Protein AF-A0A7I7MKD2-F1 (afdb_monomer_lite)

Secondary structure (DSSP, 8-state):
-----SS---EEEE-TTSSS-EEEEETTEEEEE-HHHHHHHHHHHHHHHHHHHHHHHHHH-

Structure (mmCIF, N/CA/C/O backbone):
data_AF-A0A7I7MKD2-F1
#
_entry.id   AF-A0A7I7MKD2-F1
#
loop_
_atom_site.group_PDB
_atom_site.id
_atom_site.type_symbol
_atom_site.label_atom_id
_atom_site.label_alt_id
_atom_site.label_comp_id
_atom_site.label_asym_id
_atom_site.label_entity_id
_atom_site.label_seq_id
_atom_site.pdbx_PDB_ins_code
_atom_site.Cartn_x
_atom_site.Cartn_y
_atom_site.Cartn_z
_atom_site.occupancy
_atom_site.B_iso_or_equiv
_atom_site.auth_seq_id
_atom_site.auth_comp_id
_atom_site.auth_asym_id
_atom_site.auth_atom_id
_atom_site.pdbx_PDB_model_num
ATOM 1 N N . MET A 1 1 ? -23.873 5.095 -8.988 1.00 37.09 1 MET A N 1
ATOM 2 C CA . MET A 1 1 ? -23.033 3.878 -8.952 1.00 37.09 1 MET A CA 1
ATOM 3 C C . MET A 1 1 ? -22.689 3.614 -7.493 1.00 37.09 1 MET A C 1
ATOM 5 O O . MET A 1 1 ? -22.120 4.495 -6.864 1.00 37.09 1 MET A O 1
ATOM 9 N N . ARG A 1 2 ? -23.151 2.504 -6.908 1.00 39.69 2 ARG A N 1
ATOM 10 C CA . ARG A 1 2 ? -22.973 2.207 -5.477 1.00 39.69 2 ARG A CA 1
ATOM 11 C C . ARG A 1 2 ? -21.859 1.165 -5.372 1.00 39.69 2 ARG A C 1
ATOM 13 O O . ARG A 1 2 ? -22.038 0.054 -5.856 1.00 39.69 2 ARG A O 1
ATOM 20 N N . LEU A 1 3 ? -20.700 1.540 -4.832 1.00 44.81 3 LEU A N 1
ATOM 21 C CA . LEU A 1 3 ? -19.640 0.577 -4.535 1.00 44.81 3 LEU A CA 1
ATOM 22 C C . LEU A 1 3 ? -20.066 -0.208 -3.289 1.00 44.81 3 LEU A C 1
ATOM 24 O O . LEU A 1 3 ? -20.091 0.331 -2.187 1.00 44.81 3 LEU A O 1
ATOM 28 N N . SER A 1 4 ? -20.443 -1.468 -3.469 1.00 49.47 4 SER A N 1
ATOM 29 C CA . SER A 1 4 ? -20.678 -2.420 -2.384 1.00 49.47 4 SER A CA 1
ATOM 30 C C . SER A 1 4 ? -19.671 -3.552 -2.540 1.00 49.47 4 SER A C 1
ATOM 32 O O . SER A 1 4 ? -19.900 -4.480 -3.310 1.00 49.47 4 SER A O 1
ATOM 34 N N . ALA A 1 5 ? -18.530 -3.443 -1.860 1.00 50.38 5 ALA A N 1
ATOM 35 C CA . ALA A 1 5 ? -17.491 -4.465 -1.862 1.00 50.38 5 ALA A CA 1
ATOM 36 C C . ALA A 1 5 ? -17.513 -5.199 -0.517 1.00 50.38 5 ALA A C 1
ATOM 38 O O . ALA A 1 5 ? -17.163 -4.635 0.516 1.00 50.38 5 ALA A O 1
ATOM 39 N N . ARG A 1 6 ? -17.956 -6.459 -0.527 1.00 49.72 6 ARG A N 1
ATOM 40 C CA . ARG A 1 6 ? -17.788 -7.395 0.590 1.00 49.72 6 ARG A CA 1
ATOM 41 C C . ARG A 1 6 ? -16.648 -8.326 0.178 1.00 4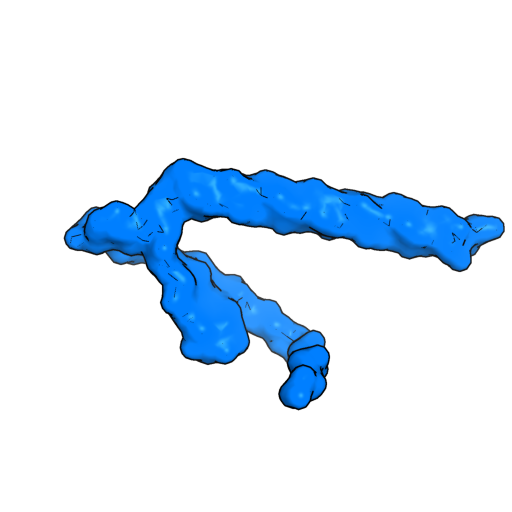9.72 6 ARG A C 1
ATOM 43 O O . ARG A 1 6 ? -16.792 -9.011 -0.827 1.00 49.72 6 ARG A O 1
ATOM 50 N N . ASN A 1 7 ? -15.539 -8.306 0.920 1.00 55.25 7 ASN A N 1
ATOM 51 C CA . ASN A 1 7 ? -14.309 -9.078 0.668 1.00 55.25 7 ASN A CA 1
ATOM 52 C C . ASN A 1 7 ? -13.580 -8.681 -0.625 1.00 55.25 7 ASN A C 1
ATOM 54 O O . ASN A 1 7 ? -13.691 -9.344 -1.654 1.00 55.25 7 ASN A O 1
ATOM 58 N N . PHE A 1 8 ? -12.839 -7.574 -0.571 1.00 67.19 8 PHE A N 1
ATOM 59 C CA . PHE A 1 8 ? -12.046 -7.123 -1.702 1.00 67.19 8 PHE A CA 1
ATOM 60 C C . PHE A 1 8 ? -10.653 -7.792 -1.719 1.00 67.19 8 PHE A C 1
ATOM 62 O 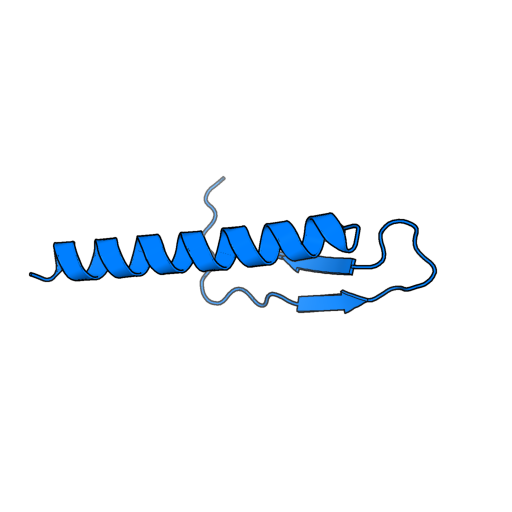O . PHE A 1 8 ? -9.887 -7.614 -0.777 1.00 67.19 8 PHE A O 1
ATOM 69 N N . ASP A 1 9 ? -10.331 -8.553 -2.773 1.00 72.25 9 ASP A N 1
ATOM 70 C CA . ASP A 1 9 ? -9.019 -9.198 -2.955 1.00 72.25 9 ASP A CA 1
ATOM 71 C C . ASP A 1 9 ? -8.022 -8.223 -3.600 1.00 72.25 9 ASP A C 1
ATOM 73 O O . ASP A 1 9 ? -7.988 -8.044 -4.822 1.00 72.25 9 ASP A O 1
ATOM 77 N N . ALA A 1 10 ? -7.254 -7.527 -2.761 1.00 80.56 10 ALA A N 1
ATOM 78 C CA . ALA A 1 10 ? -6.182 -6.648 -3.208 1.00 80.56 10 ALA A CA 1
ATOM 79 C C . ALA A 1 10 ? -4.917 -7.458 -3.484 1.00 80.56 10 ALA A C 1
ATOM 81 O O . ALA A 1 10 ? -4.344 -8.063 -2.580 1.00 80.56 10 ALA A O 1
ATOM 82 N N . LYS A 1 11 ? -4.444 -7.415 -4.733 1.00 88.62 11 LYS A N 1
ATOM 83 C CA . LYS A 1 11 ? -3.193 -8.069 -5.129 1.00 88.62 11 LYS A CA 1
ATOM 84 C C . LYS A 1 11 ? -2.141 -7.039 -5.510 1.00 88.62 11 LYS A C 1
ATOM 86 O O . LYS A 1 11 ? -2.409 -6.153 -6.324 1.00 88.62 11 LYS A O 1
ATOM 91 N N . VAL A 1 12 ? -0.938 -7.205 -4.967 1.00 89.62 12 VAL A N 1
ATOM 92 C CA . VAL A 1 12 ? 0.256 -6.460 -5.375 1.00 89.62 12 VAL A CA 1
ATOM 93 C C . VAL A 1 12 ? 1.160 -7.382 -6.188 1.00 89.62 12 VAL A C 1
ATOM 95 O O . VAL A 1 12 ? 1.377 -8.531 -5.809 1.00 89.62 12 VAL A O 1
ATOM 98 N N . ASP A 1 13 ? 1.656 -6.885 -7.316 1.00 92.94 13 ASP A N 1
ATOM 99 C CA . ASP A 1 13 ? 2.593 -7.589 -8.195 1.00 92.94 13 ASP A CA 1
ATOM 100 C C . ASP A 1 13 ? 3.700 -6.634 -8.671 1.00 92.94 13 ASP A C 1
ATOM 102 O O . ASP A 1 13 ? 3.552 -5.409 -8.585 1.00 92.94 13 ASP A O 1
ATOM 106 N N . VAL A 1 14 ? 4.806 -7.177 -9.180 1.00 93.69 14 VAL A N 1
ATOM 107 C CA . VAL A 1 14 ? 5.960 -6.399 -9.654 1.00 93.69 14 VAL A CA 1
ATOM 108 C C . VAL A 1 14 ? 6.302 -6.786 -11.089 1.00 93.69 14 VAL A C 1
ATOM 110 O O . VAL A 1 14 ? 6.474 -7.952 -11.424 1.00 93.69 14 VAL A O 1
ATOM 113 N N . THR A 1 15 ? 6.430 -5.785 -11.954 1.00 92.44 15 THR A N 1
ATOM 114 C CA . THR A 1 15 ? 6.853 -5.915 -13.351 1.00 92.44 15 THR A CA 1
ATOM 115 C C . THR A 1 15 ? 8.091 -5.037 -13.573 1.00 92.44 15 THR A C 1
ATOM 117 O O . THR A 1 15 ? 7.938 -3.868 -13.930 1.00 92.44 15 THR A O 1
ATOM 120 N N . PRO A 1 16 ? 9.312 -5.557 -13.339 1.00 89.19 16 PRO A N 1
ATOM 121 C CA . PRO A 1 16 ? 10.541 -4.754 -13.278 1.00 89.19 16 PRO A CA 1
ATOM 122 C C . PRO A 1 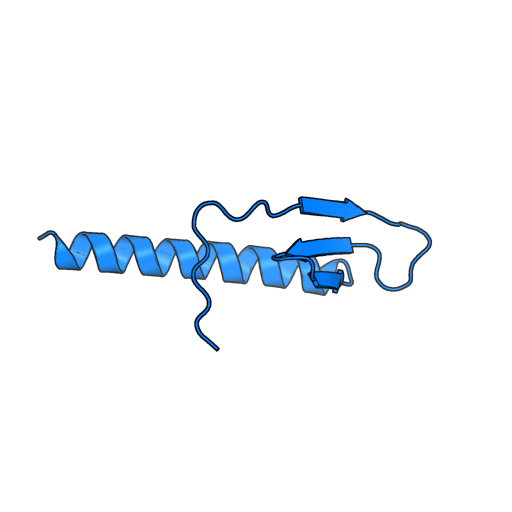16 ? 10.860 -3.977 -14.560 1.00 89.19 16 PRO A C 1
ATOM 124 O O . PRO A 1 16 ? 11.364 -2.864 -14.494 1.00 89.19 16 PRO A O 1
ATOM 127 N N . GLU A 1 17 ? 10.497 -4.532 -15.716 1.00 92.62 17 GLU A N 1
ATOM 128 C CA . GLU A 1 17 ? 10.755 -3.949 -17.042 1.00 92.62 17 GLU A CA 1
ATOM 129 C C . GLU A 1 17 ? 9.882 -2.716 -17.362 1.00 92.62 17 GLU A C 1
ATOM 131 O O . GLU A 1 17 ? 10.017 -2.088 -18.409 1.00 92.62 17 GLU A O 1
ATOM 136 N N . SER A 1 18 ? 8.935 -2.372 -16.485 1.00 91.94 18 SER A N 1
ATOM 137 C CA . SER A 1 18 ? 8.008 -1.256 -16.674 1.00 91.94 18 SER A CA 1
ATOM 138 C C . SER A 1 18 ? 8.503 0.003 -15.964 1.00 91.94 18 SER A C 1
ATOM 140 O O . SER A 1 18 ? 8.878 -0.044 -14.795 1.00 91.94 18 SER A O 1
ATOM 142 N N . SER A 1 19 ? 8.362 1.166 -16.611 1.00 92.12 19 SER A N 1
ATOM 143 C CA . SER A 1 19 ? 8.652 2.487 -16.016 1.00 92.12 19 SER A CA 1
ATOM 144 C C . SER A 1 19 ? 7.879 2.762 -14.717 1.00 92.12 19 SER A C 1
ATOM 146 O O . SER A 1 19 ? 8.313 3.534 -13.866 1.00 92.12 19 SER A O 1
ATOM 148 N N . ARG A 1 20 ? 6.732 2.099 -14.551 1.00 94.69 20 ARG A N 1
ATOM 149 C CA . ARG A 1 20 ? 5.966 2.001 -13.304 1.00 94.69 20 ARG A CA 1
ATOM 150 C C . ARG A 1 20 ? 5.923 0.527 -12.902 1.00 94.69 20 ARG A C 1
ATOM 152 O O . ARG A 1 20 ? 5.079 -0.179 -13.452 1.00 94.69 20 ARG A O 1
ATOM 159 N N . PRO A 1 21 ? 6.843 0.008 -12.082 1.00 94.50 21 PRO A N 1
ATOM 160 C CA . PRO A 1 21 ? 7.007 -1.432 -11.899 1.00 94.50 21 PRO A CA 1
ATOM 161 C C . PRO A 1 21 ? 6.008 -2.059 -10.923 1.00 94.50 21 PRO A C 1
ATOM 163 O O . PRO A 1 21 ? 5.771 -3.259 -11.003 1.00 94.50 21 PRO A O 1
ATOM 166 N N . VAL A 1 22 ? 5.386 -1.294 -10.025 1.00 95.44 22 VAL A N 1
ATOM 167 C CA . VAL A 1 22 ? 4.448 -1.848 -9.038 1.00 95.44 22 VAL A CA 1
ATOM 168 C C . VAL A 1 22 ? 3.041 -1.902 -9.631 1.00 95.44 22 VAL A C 1
ATOM 170 O O . VAL A 1 22 ? 2.583 -0.956 -10.281 1.00 95.44 22 VAL A O 1
ATOM 173 N N . ARG A 1 23 ? 2.346 -3.023 -9.437 1.00 94.31 23 ARG A N 1
ATOM 174 C CA . ARG A 1 23 ? 0.974 -3.254 -9.895 1.00 94.31 23 ARG A CA 1
ATOM 175 C C . ARG A 1 23 ? 0.074 -3.474 -8.698 1.00 94.31 23 ARG A C 1
ATOM 177 O O . ARG A 1 23 ? 0.244 -4.448 -7.977 1.00 94.31 23 ARG A O 1
ATOM 184 N N . LEU A 1 24 ? -0.910 -2.603 -8.531 1.00 91.19 24 LEU A N 1
ATOM 185 C CA . LEU A 1 24 ? -1.959 -2.761 -7.535 1.00 91.19 24 LEU A CA 1
ATOM 186 C C . LEU A 1 24 ? -3.259 -3.121 -8.245 1.00 91.19 24 LEU A C 1
ATOM 188 O O . LEU A 1 24 ? -3.784 -2.324 -9.023 1.00 91.19 24 LEU A O 1
ATOM 192 N N . ARG A 1 25 ? -3.778 -4.323 -7.998 1.00 89.00 25 ARG A N 1
ATOM 193 C CA . ARG A 1 25 ? -5.048 -4.776 -8.562 1.00 89.00 25 ARG A CA 1
ATOM 194 C C . ARG A 1 25 ? -6.155 -4.638 -7.532 1.00 89.00 25 ARG A C 1
ATOM 196 O O . ARG A 1 25 ? -6.125 -5.316 -6.507 1.00 89.00 25 ARG A O 1
ATOM 203 N N . ILE A 1 26 ? -7.120 -3.770 -7.833 1.00 85.44 26 ILE A N 1
ATOM 204 C CA . ILE A 1 26 ? -8.277 -3.482 -6.990 1.00 85.44 26 ILE A CA 1
ATOM 205 C C . ILE A 1 26 ? -9.562 -3.414 -7.836 1.00 85.44 26 ILE A C 1
ATOM 207 O O . ILE A 1 26 ? -9.668 -2.599 -8.734 1.00 85.44 26 ILE A O 1
ATOM 211 N N . ILE A 1 27 ? -10.562 -4.246 -7.549 1.00 78.69 27 ILE A N 1
ATOM 212 C CA . ILE A 1 27 ? -11.916 -4.294 -8.140 1.00 78.69 27 ILE A CA 1
ATOM 213 C C . ILE A 1 27 ? -11.846 -4.378 -9.670 1.00 78.69 27 ILE A C 1
ATOM 215 O O . ILE A 1 27 ? -12.467 -3.612 -10.396 1.00 78.69 27 ILE A O 1
ATOM 219 N N . GLY A 1 28 ? -11.001 -5.282 -10.175 1.00 78.94 28 GLY A N 1
ATOM 220 C CA . GLY A 1 28 ? -10.747 -5.420 -11.613 1.00 78.94 28 GLY A CA 1
ATOM 221 C C . GLY A 1 28 ? -9.979 -4.252 -12.246 1.00 78.94 28 GLY A C 1
ATOM 222 O O . GLY A 1 28 ? -9.607 -4.342 -13.412 1.00 78.94 28 GLY A O 1
ATOM 223 N N . LEU A 1 29 ? -9.675 -3.190 -11.495 1.00 83.19 29 LEU A N 1
ATOM 224 C CA . LEU A 1 29 ? -8.770 -2.123 -11.907 1.00 83.19 29 LEU A CA 1
ATOM 225 C C . LEU A 1 29 ? -7.334 -2.534 -11.597 1.00 83.19 29 LEU A C 1
ATOM 227 O O . LEU A 1 29 ? -7.061 -3.188 -10.592 1.00 83.19 29 LEU A O 1
ATOM 231 N N . THR A 1 30 ? -6.406 -2.154 -12.469 1.00 89.88 30 THR A N 1
ATOM 232 C CA . THR A 1 30 ? -4.971 -2.338 -12.241 1.00 89.88 30 THR A CA 1
ATOM 233 C C . THR A 1 30 ? -4.294 -0.980 -12.314 1.00 89.88 30 THR A C 1
ATOM 235 O O . THR A 1 30 ? -4.318 -0.329 -13.356 1.00 89.88 30 THR A O 1
ATOM 238 N N . PHE A 1 31 ? -3.681 -0.563 -11.212 1.00 89.69 31 PHE A N 1
ATOM 239 C CA . PHE A 1 31 ? -2.921 0.675 -11.110 1.00 89.69 31 PHE A CA 1
ATOM 240 C C . PHE A 1 31 ? -1.431 0.381 -11.247 1.00 89.69 31 PHE A C 1
ATOM 242 O O . PHE A 1 31 ? -0.906 -0.534 -10.611 1.00 89.69 31 PHE A O 1
ATOM 249 N N . GLY A 1 32 ? -0.753 1.153 -12.095 1.00 94.62 32 GLY A N 1
ATOM 250 C CA . GLY A 1 32 ? 0.697 1.123 -12.233 1.00 94.62 32 GLY A CA 1
ATOM 251 C C . GLY A 1 32 ? 1.344 2.237 -11.423 1.00 94.62 32 GLY A C 1
ATOM 252 O O . GLY A 1 32 ? 1.063 3.412 -11.662 1.00 94.62 32 GLY A O 1
ATOM 253 N N . LEU A 1 33 ? 2.233 1.874 -10.506 1.00 94.50 33 LEU A N 1
ATOM 254 C CA . LEU A 1 33 ? 2.900 2.804 -9.601 1.00 94.50 33 LEU A CA 1
ATOM 255 C C . LEU A 1 33 ? 4.418 2.719 -9.772 1.00 94.50 33 LEU A C 1
ATOM 257 O O . LEU A 1 33 ? 4.988 1.654 -10.032 1.00 94.50 33 LEU A O 1
ATOM 261 N N . THR A 1 34 ? 5.072 3.862 -9.628 1.00 96.19 34 THR A N 1
ATOM 262 C CA . THR A 1 34 ? 6.503 3.922 -9.327 1.00 96.19 34 THR A CA 1
ATOM 263 C C . THR A 1 34 ? 6.754 3.428 -7.894 1.00 96.19 34 THR A C 1
ATOM 265 O O . THR A 1 34 ? 5.830 3.439 -7.076 1.00 96.19 34 THR A O 1
ATOM 268 N N . PRO A 1 35 ? 7.981 2.999 -7.543 1.00 93.62 35 PRO A N 1
ATOM 269 C CA . PRO A 1 35 ? 8.274 2.577 -6.174 1.00 93.62 35 PRO A CA 1
ATOM 270 C C . PRO A 1 35 ? 7.969 3.651 -5.108 1.00 93.62 35 PRO A C 1
ATOM 272 O O . PRO A 1 35 ? 7.349 3.298 -4.105 1.00 93.62 35 PRO A O 1
ATOM 275 N N . PRO A 1 36 ? 8.296 4.949 -5.307 1.00 96.00 36 PRO A N 1
ATOM 276 C CA . PRO A 1 36 ? 7.933 5.993 -4.346 1.00 96.00 36 PRO A CA 1
ATOM 277 C C . PRO A 1 36 ? 6.420 6.183 -4.191 1.00 96.00 36 PRO A C 1
ATOM 279 O O . PRO A 1 36 ? 5.936 6.292 -3.070 1.00 96.00 36 PRO A O 1
ATOM 282 N N . GLU A 1 37 ? 5.657 6.172 -5.292 1.00 95.19 37 GLU A N 1
ATOM 283 C CA . GLU A 1 37 ? 4.189 6.276 -5.238 1.00 95.19 37 GLU A CA 1
ATOM 284 C C . GLU A 1 37 ? 3.570 5.081 -4.492 1.00 95.19 37 GLU A C 1
ATOM 286 O O . GLU A 1 37 ? 2.633 5.253 -3.718 1.00 95.19 37 GLU A O 1
ATOM 291 N N . ALA A 1 38 ? 4.100 3.870 -4.698 1.00 93.38 38 ALA A N 1
ATOM 292 C CA . ALA A 1 38 ? 3.633 2.672 -4.005 1.00 93.38 38 ALA A CA 1
ATOM 293 C C . ALA A 1 38 ? 3.904 2.723 -2.494 1.00 93.38 38 ALA A C 1
ATOM 295 O O . ALA A 1 38 ? 3.042 2.332 -1.709 1.00 93.38 38 ALA A O 1
ATOM 296 N N . LEU A 1 39 ? 5.076 3.224 -2.089 1.00 94.62 39 LEU A N 1
ATOM 297 C CA . LEU A 1 39 ? 5.411 3.425 -0.679 1.00 94.62 39 LEU A CA 1
ATOM 298 C C . LEU A 1 39 ? 4.515 4.479 -0.031 1.00 94.62 39 LEU A C 1
ATOM 300 O O . LEU A 1 39 ? 3.981 4.233 1.046 1.00 94.62 39 LEU A O 1
ATOM 304 N N . GLN A 1 40 ? 4.308 5.616 -0.700 1.00 96.00 40 GLN A N 1
ATOM 305 C CA . GLN A 1 40 ? 3.425 6.664 -0.191 1.00 96.00 40 GLN A CA 1
ATOM 306 C C . GLN A 1 40 ? 2.003 6.133 0.005 1.00 96.00 40 GLN A C 1
ATOM 308 O O . GLN A 1 40 ? 1.428 6.298 1.076 1.00 96.00 40 GLN A O 1
ATOM 313 N N . LEU A 1 41 ? 1.473 5.410 -0.986 1.00 91.12 41 LEU A N 1
ATOM 314 C CA . LEU A 1 41 ? 0.146 4.811 -0.892 1.00 91.12 41 LEU A CA 1
ATOM 315 C C . LEU A 1 41 ? 0.036 3.817 0.275 1.00 91.12 41 LEU A C 1
ATOM 317 O O . LEU A 1 41 ? -0.991 3.774 0.944 1.00 91.12 41 LEU A O 1
ATOM 321 N N . ALA A 1 42 ? 1.074 3.016 0.530 1.00 89.69 42 ALA A N 1
ATOM 322 C CA . ALA A 1 42 ? 1.081 2.086 1.656 1.00 89.69 42 ALA A CA 1
ATOM 323 C C . ALA A 1 42 ? 1.018 2.819 3.007 1.00 89.69 42 ALA A C 1
ATOM 325 O O . ALA A 1 42 ? 0.261 2.402 3.885 1.00 89.69 42 ALA A O 1
ATOM 326 N N . THR A 1 43 ? 1.762 3.919 3.151 1.00 95.50 43 THR A N 1
ATOM 327 C CA . THR A 1 43 ? 1.706 4.788 4.335 1.00 95.50 43 THR A CA 1
ATOM 328 C C . THR A 1 43 ? 0.313 5.386 4.511 1.00 95.50 43 THR A C 1
ATOM 330 O O . THR A 1 43 ? -0.288 5.225 5.570 1.00 95.50 43 THR A O 1
ATOM 333 N N . ASP A 1 44 ? -0.244 5.982 3.455 1.00 93.88 44 ASP A N 1
ATOM 334 C CA . ASP A 1 44 ? -1.557 6.632 3.506 1.00 93.88 44 ASP A CA 1
ATOM 335 C C . ASP A 1 44 ? -2.669 5.638 3.891 1.00 93.88 44 ASP A C 1
ATOM 337 O O . ASP A 1 44 ? -3.583 5.967 4.649 1.00 93.88 44 ASP A O 1
ATOM 341 N N . LEU A 1 45 ? -2.585 4.394 3.404 1.00 88.69 45 LEU A N 1
ATOM 342 C CA . LEU A 1 45 ? -3.517 3.327 3.770 1.00 88.69 45 LEU A CA 1
ATOM 343 C C . LEU A 1 45 ? -3.385 2.920 5.241 1.00 88.69 45 LEU A C 1
ATOM 345 O O . LEU A 1 45 ? -4.404 2.724 5.906 1.00 88.69 45 LEU A O 1
ATOM 349 N N . ALA A 1 46 ? -2.159 2.791 5.752 1.00 87.75 46 ALA A N 1
ATOM 350 C CA . ALA A 1 46 ? -1.926 2.473 7.157 1.00 87.75 46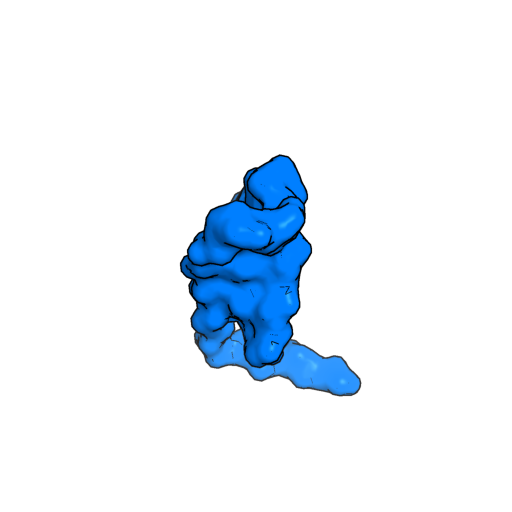 ALA A CA 1
ATOM 351 C C . ALA A 1 46 ? -2.492 3.570 8.073 1.00 87.75 46 ALA A C 1
ATOM 353 O O . ALA A 1 46 ? -3.201 3.269 9.037 1.00 87.75 46 ALA A O 1
ATOM 354 N N . ASP A 1 47 ? -2.261 4.835 7.725 1.00 94.25 47 ASP A N 1
ATOM 355 C CA . ASP A 1 47 ? -2.781 5.982 8.465 1.00 94.25 47 ASP A CA 1
ATOM 356 C C . ASP A 1 47 ? -4.312 6.034 8.437 1.00 94.25 47 ASP A C 1
ATOM 358 O O . ASP A 1 47 ? -4.945 6.219 9.480 1.00 94.25 47 ASP A O 1
ATOM 362 N N . ALA A 1 48 ? -4.930 5.797 7.278 1.00 91.25 48 ALA A N 1
ATOM 363 C CA . ALA A 1 48 ? -6.384 5.754 7.153 1.00 91.25 48 ALA A CA 1
ATOM 364 C C . ALA A 1 48 ? -7.011 4.640 8.011 1.00 91.25 48 ALA A C 1
ATOM 366 O O . ALA A 1 48 ? -8.012 4.871 8.691 1.00 91.25 48 ALA A O 1
ATOM 367 N N . VAL A 1 49 ? -6.417 3.441 8.032 1.00 89.50 49 VAL A N 1
ATOM 368 C CA . VAL A 1 49 ? -6.889 2.331 8.881 1.00 89.50 49 VAL A CA 1
ATOM 369 C C . VAL A 1 49 ? -6.766 2.682 10.363 1.00 89.50 49 VAL A C 1
ATOM 371 O O . VAL A 1 49 ? -7.706 2.452 11.125 1.00 89.50 49 VAL A O 1
ATOM 374 N N . ASN A 1 50 ? -5.649 3.286 10.773 1.00 92.38 50 ASN A N 1
ATOM 375 C CA . ASN A 1 50 ? -5.462 3.735 12.151 1.00 92.38 50 ASN A CA 1
ATOM 376 C C . ASN A 1 50 ? -6.533 4.755 12.563 1.00 92.38 50 ASN A C 1
ATOM 378 O O . ASN A 1 50 ? -7.124 4.625 13.634 1.00 92.38 50 ASN A O 1
ATOM 382 N N . GLN A 1 51 ? -6.837 5.730 11.701 1.00 90.62 51 GLN A N 1
ATOM 383 C CA . GLN A 1 51 ? -7.888 6.719 11.959 1.00 90.62 51 GLN A CA 1
ATOM 384 C C . GLN A 1 51 ? -9.269 6.073 12.121 1.00 90.62 51 GLN A C 1
ATOM 386 O O . GLN A 1 51 ? -9.992 6.407 13.061 1.00 90.62 51 GLN A O 1
ATOM 391 N N . LEU A 1 52 ? -9.618 5.117 11.254 1.00 91.25 52 LEU A N 1
ATOM 392 C CA . LEU A 1 52 ? -10.889 4.392 11.334 1.00 91.25 52 LEU A CA 1
ATOM 393 C C . LEU A 1 52 ? -11.016 3.583 12.631 1.00 91.25 52 LEU A C 1
ATOM 395 O O . LEU A 1 52 ? -12.086 3.558 13.237 1.00 91.25 52 LEU A O 1
ATOM 399 N N . ASN A 1 53 ? -9.934 2.944 13.078 1.00 88.75 53 ASN A N 1
ATOM 400 C CA . ASN A 1 53 ? -9.930 2.194 14.334 1.00 88.75 53 ASN A CA 1
ATOM 401 C C . A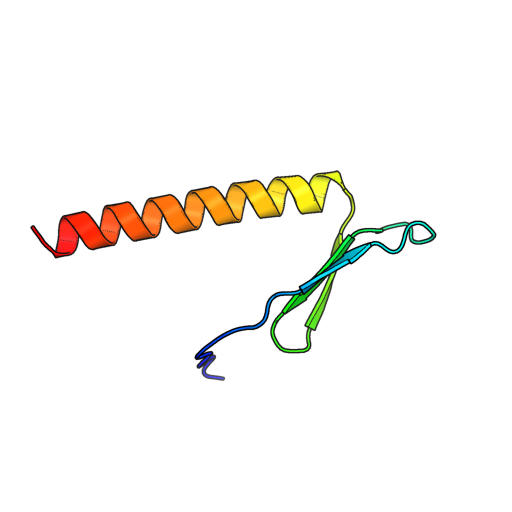SN A 1 53 ? -10.140 3.118 15.540 1.00 88.75 53 ASN A C 1
ATOM 403 O O . ASN A 1 53 ? -11.013 2.849 16.363 1.00 88.75 53 ASN A O 1
ATOM 407 N N . VAL A 1 54 ? -9.429 4.250 15.588 1.00 93.31 54 VAL A N 1
ATOM 408 C CA . VAL A 1 54 ? -9.604 5.265 16.641 1.00 93.31 54 VAL A CA 1
ATOM 409 C C . VAL A 1 54 ? -11.035 5.810 16.658 1.00 93.31 54 VAL A C 1
ATOM 411 O O . VAL A 1 54 ? -11.610 6.026 17.725 1.00 93.31 54 VAL A O 1
ATOM 414 N N . GLU A 1 55 ? -11.641 6.041 15.492 1.00 91.00 55 GLU A N 1
ATOM 415 C CA . GLU A 1 55 ? -13.033 6.488 15.416 1.00 91.00 55 GLU A CA 1
ATOM 416 C C . GLU A 1 55 ? -14.014 5.418 15.921 1.00 91.00 55 GLU A C 1
ATOM 418 O O . GLU A 1 55 ? -14.945 5.739 16.663 1.00 91.00 55 GLU A O 1
ATOM 423 N N . ASN A 1 56 ? -13.799 4.148 15.573 1.00 85.56 56 ASN A N 1
ATOM 424 C CA . ASN A 1 56 ? -14.639 3.039 16.030 1.00 85.56 56 ASN A CA 1
ATOM 425 C C . ASN A 1 56 ? -14.570 2.833 17.551 1.00 85.56 56 ASN A C 1
ATOM 427 O O . ASN A 1 56 ? -15.602 2.585 18.178 1.00 85.56 56 ASN A O 1
ATOM 431 N N . GLU A 1 57 ? -13.389 2.980 18.154 1.00 89.56 57 GLU A N 1
ATOM 432 C CA . GLU A 1 57 ? -13.212 2.926 19.610 1.00 89.56 57 GLU A CA 1
ATOM 433 C C . GLU A 1 57 ? -13.995 4.044 20.308 1.00 89.56 57 GLU A C 1
ATOM 435 O O . GLU A 1 57 ? -14.735 3.780 21.253 1.00 89.56 57 GLU A O 1
ATOM 440 N N . ARG A 1 58 ? -13.927 5.279 19.789 1.00 88.12 58 ARG A N 1
ATOM 441 C CA . ARG A 1 58 ? -14.693 6.420 20.325 1.00 88.12 58 ARG A CA 1
ATOM 442 C C . ARG A 1 58 ? -16.204 6.250 20.207 1.00 88.12 58 ARG A C 1
ATOM 444 O O . ARG A 1 58 ? -16.928 6.786 21.032 1.00 88.12 58 ARG A O 1
ATOM 451 N N . ARG A 1 59 ? -16.688 5.558 19.172 1.00 81.31 59 ARG A N 1
ATOM 452 C CA . ARG A 1 59 ? -18.124 5.279 18.981 1.00 81.31 59 ARG A CA 1
ATOM 453 C C . ARG A 1 59 ? -18.645 4.158 19.884 1.00 81.31 59 ARG A C 1
ATOM 455 O O . ARG A 1 59 ? -19.858 4.026 20.018 1.00 81.31 59 ARG A O 1
ATOM 462 N N . SER A 1 60 ? -17.751 3.340 20.436 1.00 75.25 60 SER A N 1
ATOM 463 C CA . SER A 1 60 ? -18.088 2.179 21.272 1.00 75.25 60 SER A CA 1
ATOM 464 C C . SER A 1 60 ? -17.953 2.454 22.778 1.00 75.25 60 SER A C 1
ATOM 466 O O . SER A 1 60 ? -18.302 1.582 23.573 1.00 75.25 60 SER A O 1
ATOM 468 N N . ALA A 1 61 ? -17.438 3.630 23.152 1.00 64.31 61 ALA A N 1
ATOM 469 C CA . ALA A 1 61 ? -17.293 4.132 24.520 1.00 64.31 61 ALA A CA 1
ATOM 470 C C . ALA A 1 61 ? -18.422 5.113 24.869 1.00 64.31 61 ALA A C 1
ATOM 472 O O . ALA A 1 61 ? -18.8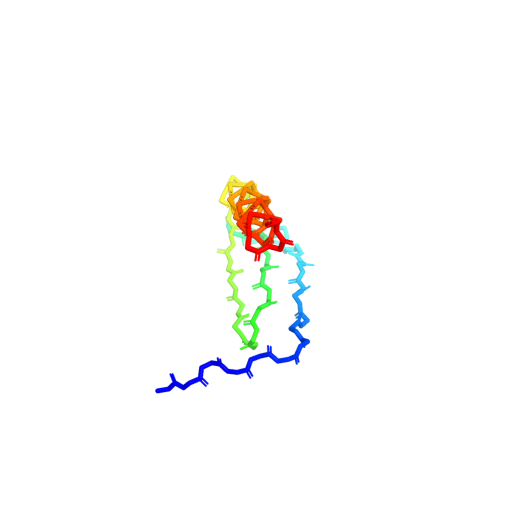42 5.113 26.047 1.00 64.31 61 ALA A O 1
#

Radius of gyration: 15.01 Å; chains: 1; bounding box: 34×16×42 Å

Sequence (61 aa):
MRLSARNFDAKVDVTPESSRPVRLRIIGLTFGLTPPEALQLATDLADAVNQLNVENERRSA

pLDDT: mean 84.29, std 15.21, range [37.09, 96.19]

Organism: NCBI:txid398694

Foldseek 3Di:
DDDDDDDWDWDWDAQPVDPQGIWIATPNDIDGHHPVRVVVVVVVVVVVVVVVVVVVVVVVD